Protein AF-A0A259H678-F1 (afdb_monomer)

Solvent-accessible surface area (backbone atoms only — not comparable to full-atom values): 5500 Å² total; per-residu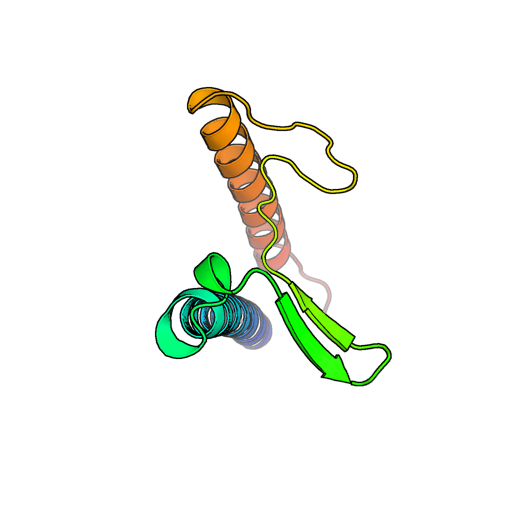e (Å²): 133,88,46,74,68,54,51,52,51,52,50,49,52,51,50,52,55,50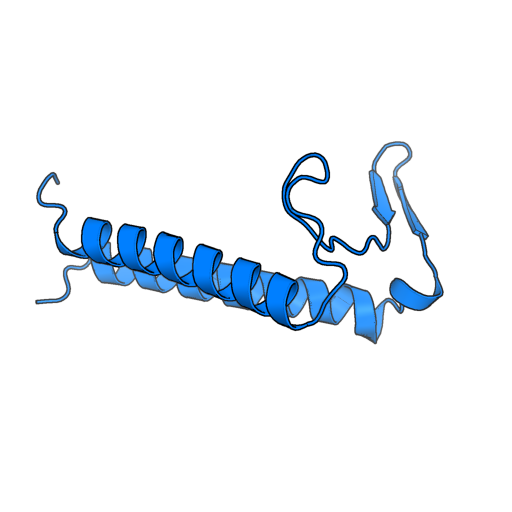,49,53,51,51,52,52,47,44,40,54,50,87,61,33,30,69,82,58,38,60,44,82,77,48,104,90,44,65,52,66,58,77,89,77,60,39,53,78,96,63,43,78,57,35,91,46,71,67,46,45,51,47,55,52,50,52,51,52,50,53,53,49,50,52,50,53,45,66,73,65,61,77,86,127

Structure (mmCIF, N/CA/C/O backbone):
data_AF-A0A259H678-F1
#
_entry.id   AF-A0A259H678-F1
#
loop_
_atom_site.group_PDB
_atom_site.id
_atom_site.type_symbol
_atom_site.label_atom_id
_atom_site.label_alt_id
_atom_site.label_comp_id
_atom_site.label_asym_id
_atom_site.label_entity_id
_atom_site.label_seq_id
_atom_site.pdbx_PDB_ins_code
_atom_site.Cartn_x
_atom_site.Cartn_y
_atom_site.Cartn_z
_atom_site.occupancy
_atom_site.B_iso_or_equiv
_atom_site.auth_seq_id
_atom_site.auth_comp_id
_atom_site.auth_asym_id
_atom_site.auth_atom_id
_atom_site.pdbx_PDB_model_num
ATOM 1 N N . MET A 1 1 ? -9.179 -2.872 27.268 1.00 63.31 1 MET A N 1
ATOM 2 C CA . MET A 1 1 ? -9.589 -4.238 26.872 1.00 63.31 1 MET A CA 1
ATOM 3 C C . MET A 1 1 ? -9.804 -4.271 25.364 1.00 63.31 1 MET A C 1
ATOM 5 O O . MET A 1 1 ? -10.397 -3.336 24.831 1.00 63.31 1 MET A O 1
ATOM 9 N N . LEU A 1 2 ? -9.273 -5.283 24.672 1.00 76.31 2 LEU A N 1
ATOM 10 C CA . LEU A 1 2 ? -9.530 -5.506 23.246 1.00 76.31 2 LEU A CA 1
ATOM 11 C C . LEU A 1 2 ? -10.970 -6.015 23.095 1.00 76.31 2 LEU A C 1
ATOM 13 O O . LEU A 1 2 ? -11.307 -7.071 23.621 1.00 76.31 2 LEU A O 1
ATOM 17 N N . THR A 1 3 ? -11.837 -5.244 22.441 1.00 87.94 3 THR A N 1
ATOM 18 C CA . THR A 1 3 ? -13.200 -5.685 22.118 1.00 87.94 3 THR A CA 1
ATOM 19 C C . THR A 1 3 ? -13.161 -6.614 20.906 1.00 87.94 3 THR A C 1
ATOM 21 O O . THR A 1 3 ? -12.239 -6.534 20.093 1.00 87.94 3 THR A O 1
ATOM 24 N N . ARG A 1 4 ? -14.186 -7.460 20.741 1.00 89.06 4 ARG A N 1
ATOM 25 C CA . ARG A 1 4 ? -14.335 -8.331 19.560 1.00 89.06 4 ARG A CA 1
ATOM 26 C C . ARG A 1 4 ? -14.197 -7.544 18.250 1.00 89.06 4 ARG A C 1
ATOM 28 O O . ARG A 1 4 ? -13.404 -7.924 17.402 1.00 89.06 4 ARG A O 1
ATOM 35 N N . THR A 1 5 ? -14.849 -6.385 18.163 1.00 89.31 5 THR A N 1
ATOM 36 C CA . THR A 1 5 ? -14.792 -5.487 16.997 1.00 89.31 5 THR A CA 1
ATOM 37 C C . THR A 1 5 ? -13.391 -4.943 16.707 1.00 89.31 5 THR A C 1
ATOM 39 O O . THR A 1 5 ? -12.990 -4.858 15.552 1.00 89.31 5 THR A O 1
ATOM 42 N N . ARG A 1 6 ? -12.603 -4.607 17.737 1.00 90.56 6 ARG A N 1
ATOM 43 C CA . ARG A 1 6 ? -11.213 -4.146 17.562 1.00 90.56 6 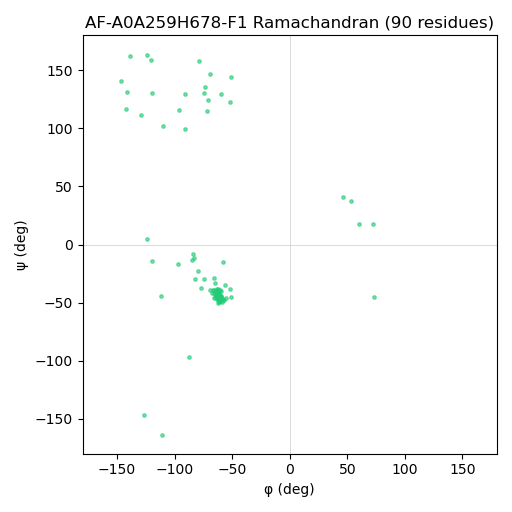ARG A CA 1
ATOM 44 C C . ARG A 1 6 ? -10.306 -5.270 17.073 1.00 90.56 6 ARG A C 1
ATOM 46 O O . ARG A 1 6 ? -9.449 -5.025 16.232 1.00 90.56 6 ARG A O 1
ATOM 53 N N . ILE A 1 7 ? -10.505 -6.489 17.578 1.00 93.06 7 ILE A N 1
ATOM 54 C CA . ILE A 1 7 ? -9.768 -7.674 17.119 1.00 93.06 7 ILE A CA 1
ATOM 55 C C . ILE A 1 7 ? -10.111 -7.972 15.660 1.00 93.06 7 ILE A C 1
ATOM 57 O O . ILE A 1 7 ? -9.205 -8.191 14.865 1.00 93.06 7 ILE A O 1
ATOM 61 N N . GLU A 1 8 ? -11.391 -7.927 15.296 1.00 93.81 8 GLU A N 1
ATOM 62 C CA . GLU A 1 8 ? -11.842 -8.118 13.914 1.00 93.81 8 GLU A CA 1
ATOM 63 C C . GLU A 1 8 ? -11.260 -7.050 12.981 1.00 93.81 8 GLU A C 1
ATOM 65 O O . GLU A 1 8 ? -10.708 -7.390 11.938 1.00 93.81 8 GLU A O 1
ATOM 70 N N . GLY A 1 9 ? -11.299 -5.773 13.377 1.00 93.81 9 GLY A N 1
ATOM 71 C CA . GLY A 1 9 ? -10.743 -4.675 12.584 1.00 93.81 9 GLY A CA 1
ATOM 72 C C . GLY A 1 9 ? -9.228 -4.781 12.388 1.00 93.81 9 GLY A C 1
ATOM 73 O O . GLY A 1 9 ? -8.739 -4.665 11.266 1.00 93.81 9 GLY A O 1
ATOM 74 N N . LEU A 1 10 ? -8.474 -5.050 13.460 1.00 95.00 10 LEU A N 1
ATOM 75 C CA . LEU A 1 10 ? -7.023 -5.256 13.373 1.00 95.00 10 LEU A CA 1
ATOM 76 C C . LEU A 1 10 ? -6.672 -6.528 12.591 1.00 95.00 10 LEU A C 1
ATOM 78 O O . LEU A 1 10 ? -5.731 -6.521 11.801 1.00 95.00 10 LEU A O 1
ATOM 82 N N . GLY A 1 11 ? -7.442 -7.60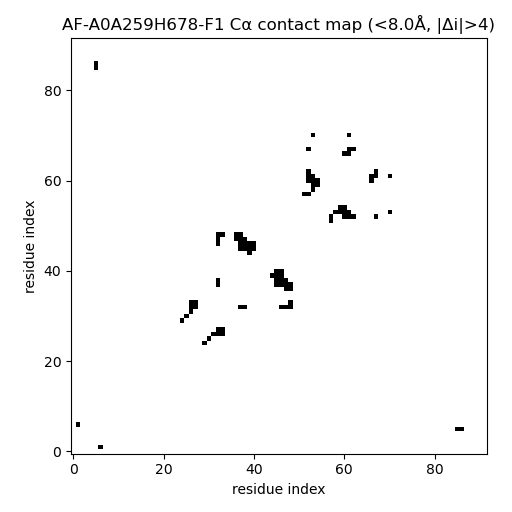1 12.775 1.00 96.69 11 GLY A N 1
ATOM 83 C CA . GLY A 1 11 ? -7.293 -8.844 12.026 1.00 96.69 11 GLY A CA 1
ATOM 84 C C . GLY A 1 11 ? -7.511 -8.636 10.529 1.00 96.69 11 GLY A C 1
ATOM 85 O O . GLY A 1 11 ? -6.696 -9.087 9.727 1.00 96.69 11 GLY A O 1
ATOM 86 N N . LEU A 1 12 ? -8.550 -7.887 10.147 1.00 96.94 12 LEU A N 1
ATOM 87 C CA . LEU A 1 12 ? -8.808 -7.521 8.756 1.00 96.94 12 LEU A CA 1
ATOM 88 C C . LEU A 1 12 ? -7.678 -6.658 8.181 1.00 96.94 12 LEU A C 1
ATOM 90 O O . LEU A 1 12 ? -7.212 -6.931 7.077 1.00 96.94 12 LEU A O 1
ATOM 94 N N . ALA A 1 13 ? -7.197 -5.659 8.926 1.00 96.69 13 ALA A N 1
ATOM 95 C CA . ALA A 1 13 ? -6.087 -4.812 8.487 1.00 96.69 13 ALA A CA 1
ATOM 96 C C . ALA A 1 13 ? -4.807 -5.628 8.228 1.00 96.69 13 ALA A C 1
ATOM 98 O O . ALA A 1 13 ? -4.156 -5.450 7.197 1.00 96.69 13 ALA A O 1
ATOM 99 N N . LEU A 1 14 ? -4.474 -6.563 9.126 1.00 97.75 14 LEU A N 1
ATOM 100 C CA . LEU A 1 14 ? -3.339 -7.473 8.955 1.00 97.75 14 LEU A CA 1
ATOM 101 C C . LEU A 1 14 ? -3.529 -8.413 7.762 1.00 97.75 14 LEU A C 1
ATOM 103 O O . LEU A 1 14 ? -2.592 -8.602 6.988 1.00 97.75 14 LEU A O 1
ATOM 107 N N . LEU A 1 15 ? -4.730 -8.968 7.586 1.00 98.44 15 LEU A N 1
ATOM 108 C CA . LEU A 1 15 ? -5.052 -9.831 6.451 1.00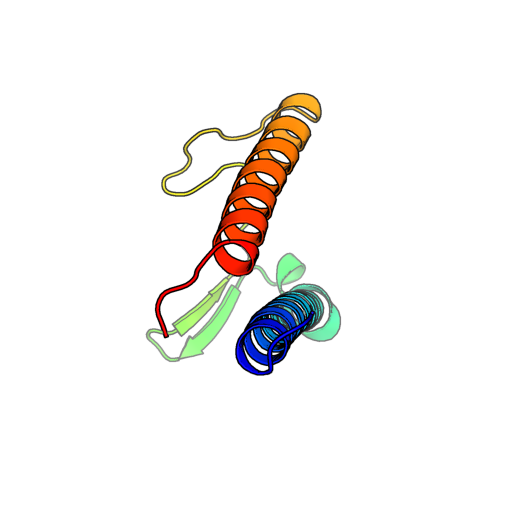 98.44 15 LEU A CA 1
ATOM 109 C C . LEU A 1 15 ? -4.877 -9.088 5.122 1.00 98.44 15 LEU A C 1
ATOM 111 O O . LEU A 1 15 ? -4.209 -9.594 4.225 1.00 98.44 15 LEU A O 1
ATOM 115 N N . VAL A 1 16 ? -5.426 -7.876 5.003 1.00 98.25 16 VAL A N 1
ATOM 116 C CA . VAL A 1 16 ? -5.298 -7.047 3.795 1.00 98.25 16 VAL A CA 1
ATOM 117 C C . VAL A 1 16 ? -3.834 -6.700 3.523 1.00 98.25 16 VAL A C 1
ATOM 119 O O . VAL A 1 16 ? -3.378 -6.840 2.390 1.00 98.25 16 VAL A O 1
ATOM 122 N N . ALA A 1 17 ? -3.070 -6.313 4.550 1.00 97.62 17 ALA A N 1
ATOM 123 C CA . ALA A 1 17 ? -1.645 -6.024 4.404 1.00 97.62 17 ALA A CA 1
ATOM 124 C C . ALA A 1 17 ? -0.839 -7.256 3.953 1.00 97.62 17 ALA A C 1
ATOM 126 O O . ALA A 1 17 ? 0.048 -7.138 3.107 1.00 97.62 17 ALA A O 1
ATOM 127 N N . ALA A 1 18 ? -1.149 -8.442 4.485 1.00 98.50 18 ALA A N 1
ATOM 128 C CA . ALA A 1 18 ? -0.508 -9.687 4.077 1.00 98.50 18 ALA A CA 1
ATOM 129 C C . ALA A 1 18 ? -0.850 -10.047 2.623 1.00 98.50 18 ALA A C 1
ATOM 131 O O . ALA A 1 18 ? 0.051 -10.349 1.839 1.00 98.50 18 ALA A O 1
ATOM 132 N N . LEU A 1 19 ? -2.129 -9.957 2.244 1.00 98.75 19 LEU A N 1
ATOM 133 C CA . LEU A 1 19 ? -2.583 -10.226 0.880 1.00 98.75 19 LEU A CA 1
ATOM 134 C C . LEU A 1 19 ? -1.954 -9.260 -0.131 1.00 98.75 19 LEU A C 1
ATOM 136 O O . LEU A 1 19 ? -1.468 -9.719 -1.160 1.00 98.75 19 LEU A O 1
ATOM 140 N N . ASP A 1 20 ? -1.870 -7.960 0.173 1.00 98.38 20 ASP A N 1
ATOM 141 C CA . ASP A 1 20 ? -1.184 -6.975 -0.680 1.00 98.38 20 ASP A CA 1
ATOM 142 C C . ASP A 1 20 ? 0.269 -7.384 -0.967 1.00 98.38 20 ASP A C 1
ATOM 144 O O . ASP A 1 20 ? 0.719 -7.366 -2.116 1.00 98.38 20 ASP A O 1
ATOM 148 N N . ARG A 1 21 ? 1.002 -7.813 0.068 1.00 98.25 21 ARG A N 1
ATOM 149 C CA . ARG A 1 21 ? 2.398 -8.246 -0.078 1.00 98.25 21 ARG A CA 1
ATOM 150 C C . ARG A 1 21 ? 2.529 -9.534 -0.873 1.00 98.25 21 ARG A C 1
ATOM 152 O O . ARG A 1 21 ? 3.413 -9.609 -1.724 1.00 98.25 21 ARG A O 1
ATOM 159 N N . VAL A 1 22 ? 1.654 -10.510 -0.638 1.00 98.56 22 VAL A N 1
ATOM 160 C CA . VAL A 1 22 ? 1.633 -11.763 -1.404 1.00 98.56 22 VAL A CA 1
ATOM 161 C C . VAL A 1 22 ? 1.339 -11.484 -2.873 1.00 98.56 22 VAL A C 1
ATOM 163 O O . VAL A 1 22 ? 2.084 -11.948 -3.731 1.00 98.56 22 VAL A O 1
ATOM 166 N N . VAL A 1 23 ? 0.319 -10.678 -3.179 1.00 98.44 23 VAL A N 1
ATOM 167 C CA . VAL A 1 23 ? -0.029 -10.327 -4.562 1.00 98.44 23 VAL A CA 1
ATOM 168 C C . VAL A 1 23 ? 1.153 -9.644 -5.249 1.00 98.44 23 VAL A C 1
ATOM 170 O O . VAL A 1 23 ? 1.571 -10.095 -6.312 1.00 98.44 23 VAL A O 1
ATOM 173 N N . LYS A 1 24 ? 1.773 -8.629 -4.630 1.00 97.38 24 LYS A N 1
ATOM 174 C CA . LYS A 1 24 ? 2.957 -7.955 -5.200 1.00 97.38 24 LYS A CA 1
ATOM 175 C C . LYS A 1 24 ? 4.138 -8.906 -5.407 1.00 97.38 24 LYS A C 1
ATOM 177 O O . LYS A 1 24 ? 4.814 -8.815 -6.430 1.00 97.38 24 LYS A O 1
ATOM 182 N N . ALA A 1 25 ? 4.366 -9.832 -4.476 1.00 98.00 25 ALA A N 1
ATOM 183 C CA . ALA A 1 25 ? 5.411 -10.844 -4.602 1.00 98.00 25 ALA A CA 1
ATOM 184 C C . ALA A 1 25 ? 5.138 -11.815 -5.762 1.00 98.00 25 ALA A C 1
ATOM 186 O O . ALA A 1 25 ? 6.062 -12.147 -6.499 1.00 98.00 25 ALA A O 1
ATOM 187 N N . VAL A 1 26 ? 3.880 -12.219 -5.974 1.00 98.31 26 VAL A N 1
ATOM 188 C CA . VAL A 1 26 ? 3.474 -13.046 -7.124 1.00 98.31 26 VAL A CA 1
ATOM 189 C C . VAL A 1 26 ? 3.701 -12.306 -8.446 1.00 98.31 26 VAL A C 1
ATOM 191 O O . VAL A 1 26 ? 4.231 -12.896 -9.387 1.00 98.31 26 VAL A O 1
ATOM 194 N N . MET A 1 27 ? 3.350 -11.015 -8.505 1.00 98.06 27 MET A N 1
ATOM 195 C CA . MET A 1 27 ? 3.532 -10.189 -9.704 1.00 98.06 27 MET A CA 1
ATOM 196 C C . MET A 1 27 ? 5.008 -10.045 -10.084 1.00 98.06 27 MET A C 1
ATOM 198 O O . MET A 1 27 ? 5.373 -10.277 -11.232 1.00 98.06 27 MET A O 1
ATOM 202 N N . VAL A 1 28 ? 5.869 -9.675 -9.134 1.0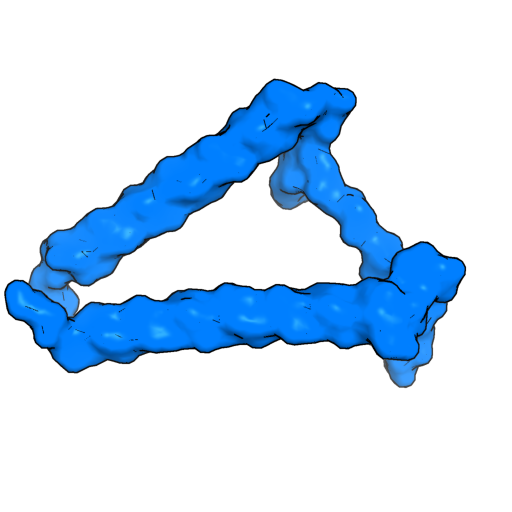0 97.38 28 VAL A N 1
ATOM 203 C CA . VAL A 1 28 ? 7.287 -9.400 -9.429 1.00 97.38 28 VAL A CA 1
ATOM 204 C C . VAL A 1 28 ? 8.133 -10.675 -9.481 1.00 97.38 28 VAL A C 1
ATOM 206 O O . VAL A 1 28 ? 9.107 -10.713 -10.217 1.00 97.38 28 VAL A O 1
ATOM 209 N N . GLY A 1 29 ? 7.777 -11.720 -8.732 1.00 97.25 29 GLY A N 1
ATOM 210 C CA . GLY A 1 29 ? 8.516 -12.983 -8.708 1.00 97.25 29 GLY A CA 1
ATOM 211 C C . GLY A 1 29 ? 8.052 -13.950 -9.807 1.00 97.25 29 GLY A C 1
ATOM 212 O O . GLY A 1 29 ? 8.510 -13.837 -10.940 1.00 97.25 29 GLY A O 1
ATOM 213 N N . PRO A 1 30 ? 7.151 -14.906 -9.512 1.00 97.94 30 PRO A N 1
ATOM 214 C CA . PRO A 1 30 ? 6.713 -15.933 -10.463 1.00 97.94 30 PRO A CA 1
ATOM 215 C C . PRO A 1 30 ? 6.231 -15.415 -11.824 1.00 97.94 30 PRO A C 1
ATOM 217 O O . PRO A 1 30 ? 6.485 -16.052 -12.844 1.00 97.94 30 PRO A O 1
ATOM 220 N N . LEU A 1 31 ? 5.520 -14.283 -11.857 1.00 97.69 31 LEU A N 1
ATOM 221 C CA . LEU A 1 31 ? 5.021 -13.712 -13.111 1.00 97.69 31 LEU A CA 1
ATOM 222 C C . LEU A 1 31 ? 6.063 -12.869 -13.854 1.00 97.69 31 LEU A C 1
ATOM 224 O O . LEU A 1 31 ? 5.818 -12.547 -15.018 1.00 97.69 31 LEU A O 1
ATOM 228 N N . ALA A 1 32 ? 7.195 -12.538 -13.219 1.00 97.50 32 ALA A N 1
ATOM 229 C CA . ALA A 1 32 ? 8.248 -11.684 -13.770 1.00 97.50 32 ALA A CA 1
ATOM 230 C C . ALA A 1 32 ? 7.671 -10.414 -14.429 1.00 97.50 32 ALA A C 1
ATOM 232 O O . ALA A 1 32 ? 8.036 -10.031 -15.543 1.00 97.50 32 ALA A O 1
ATOM 233 N N . LEU A 1 33 ? 6.660 -9.803 -13.791 1.00 98.06 33 LEU A N 1
ATOM 234 C CA . LEU A 1 33 ? 5.897 -8.708 -14.392 1.00 98.06 33 LEU A CA 1
ATOM 235 C C . LEU A 1 33 ? 6.771 -7.470 -14.611 1.00 98.06 33 LEU A C 1
ATOM 237 O O . LEU A 1 33 ? 6.524 -6.715 -15.546 1.00 98.06 33 LEU A O 1
ATOM 241 N N . ARG A 1 34 ? 7.809 -7.280 -13.788 1.00 97.06 34 ARG A N 1
ATOM 242 C CA . ARG A 1 34 ? 8.772 -6.187 -13.956 1.00 97.06 34 ARG A CA 1
ATOM 243 C C . ARG A 1 34 ? 9.532 -6.316 -15.275 1.00 97.06 34 ARG A C 1
ATOM 245 O O . ARG A 1 34 ? 9.720 -5.323 -15.965 1.00 97.06 34 ARG A O 1
ATOM 252 N N . GLU A 1 35 ? 9.941 -7.528 -15.625 1.00 97.62 35 GLU A N 1
ATOM 253 C CA . GLU A 1 35 ? 10.680 -7.840 -16.845 1.00 97.62 35 GLU A CA 1
ATOM 254 C C . GLU A 1 35 ? 9.759 -7.866 -18.069 1.00 97.62 35 GLU A C 1
ATOM 256 O O . GLU A 1 35 ? 10.146 -7.420 -19.146 1.00 97.62 35 GLU A O 1
ATOM 261 N N . ARG A 1 36 ? 8.530 -8.372 -17.909 1.00 97.44 36 ARG A N 1
ATOM 262 C CA . ARG A 1 36 ? 7.535 -8.432 -18.990 1.00 97.44 36 ARG A CA 1
ATOM 263 C C . ARG A 1 36 ? 6.912 -7.074 -19.306 1.00 97.44 36 ARG A C 1
ATOM 265 O O . ARG A 1 36 ? 6.478 -6.855 -20.432 1.00 97.44 36 ARG A O 1
ATOM 272 N N . GLY A 1 37 ? 6.809 -6.185 -18.321 1.00 97.38 37 GLY A N 1
ATOM 273 C CA . GLY A 1 37 ? 6.156 -4.876 -18.417 1.00 97.38 37 GLY A CA 1
ATOM 274 C C . GLY A 1 37 ? 4.626 -4.948 -18.471 1.00 97.38 37 GLY A C 1
ATOM 275 O O . GLY A 1 37 ? 3.952 -4.209 -17.751 1.00 97.38 37 GLY A O 1
ATOM 276 N N . LEU A 1 38 ? 4.067 -5.848 -19.284 1.00 97.62 38 LEU A N 1
ATOM 277 C CA . LEU A 1 38 ? 2.630 -6.031 -19.466 1.00 97.62 38 LEU A CA 1
ATOM 278 C C . LEU A 1 38 ? 2.265 -7.498 -19.725 1.00 97.62 38 LEU A C 1
ATOM 280 O O . LEU A 1 38 ? 2.945 -8.201 -20.469 1.00 97.62 38 LEU A O 1
ATOM 284 N N . ILE A 1 39 ? 1.154 -7.942 -19.138 1.00 97.75 39 ILE A N 1
ATOM 285 C CA . ILE A 1 39 ? 0.487 -9.213 -19.432 1.00 97.75 39 ILE A CA 1
ATOM 286 C C . ILE A 1 39 ? -0.990 -8.908 -19.682 1.00 97.75 39 ILE A C 1
ATOM 288 O O . ILE A 1 39 ? -1.713 -8.542 -18.757 1.00 97.75 39 ILE A O 1
ATOM 292 N N . GLU A 1 40 ? -1.447 -9.061 -20.921 1.00 97.75 40 GLU A N 1
ATOM 293 C CA . GLU A 1 40 ? -2.869 -8.959 -21.253 1.00 97.75 40 GLU A CA 1
ATOM 294 C C . GLU A 1 40 ? -3.603 -10.219 -20.776 1.00 97.75 40 GLU A C 1
ATOM 296 O O . GLU A 1 40 ? -3.150 -11.338 -21.026 1.00 97.75 40 GLU A O 1
ATOM 301 N N . LEU A 1 41 ? -4.716 -10.046 -20.059 1.00 97.25 41 LEU A N 1
ATOM 302 C CA . LEU A 1 41 ? -5.539 -11.158 -19.573 1.00 97.25 41 LEU A CA 1
ATOM 303 C C . LEU A 1 41 ? -6.893 -11.197 -20.280 1.00 97.25 41 LEU A C 1
ATOM 305 O O . LEU A 1 41 ? -7.362 -12.262 -20.673 1.00 97.25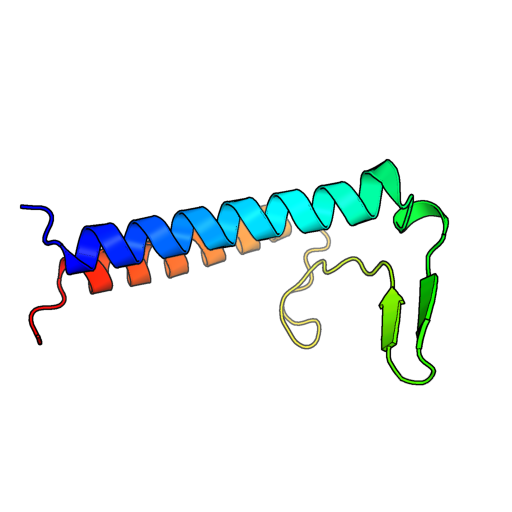 41 LEU A O 1
ATOM 309 N N . LEU A 1 42 ? -7.521 -10.031 -20.429 1.00 98.19 42 LEU A N 1
ATOM 310 C CA . LEU A 1 42 ? -8.786 -9.825 -21.128 1.00 98.19 42 LEU A CA 1
ATOM 311 C C . LEU A 1 42 ? -8.693 -8.527 -21.948 1.00 98.19 42 LEU A C 1
ATOM 313 O O . LEU A 1 42 ? -7.899 -7.657 -21.591 1.00 98.19 42 LEU A O 1
ATOM 317 N N . PRO A 1 43 ? -9.573 -8.306 -22.946 1.00 97.44 43 PRO A N 1
ATOM 318 C CA . PRO A 1 43 ? -9.531 -7.104 -23.792 1.00 97.44 43 PRO A CA 1
ATOM 319 C C . PRO A 1 43 ? -9.645 -5.755 -23.053 1.00 97.44 43 PRO A C 1
ATOM 321 O O . PRO A 1 43 ? -9.388 -4.708 -23.636 1.00 97.44 43 PRO A O 1
ATOM 324 N N . PHE A 1 44 ? -10.071 -5.759 -21.786 1.00 97.12 44 PHE A N 1
ATOM 325 C CA . PHE A 1 44 ? -10.215 -4.574 -20.932 1.00 97.12 44 PHE A CA 1
ATOM 326 C C . PHE A 1 44 ? -9.419 -4.675 -19.619 1.00 97.12 44 PHE A C 1
ATOM 328 O O . PHE A 1 44 ? -9.565 -3.815 -18.749 1.00 97.12 44 PHE A O 1
ATOM 335 N N . PHE A 1 45 ? -8.625 -5.736 -19.435 1.00 97.81 45 PHE A N 1
ATOM 336 C CA . PHE A 1 45 ? -7.896 -5.982 -18.194 1.00 97.81 45 PHE A CA 1
ATOM 337 C C . PHE A 1 45 ? -6.510 -6.565 -18.469 1.00 97.81 45 PHE A C 1
ATOM 339 O O . PHE A 1 45 ? -6.368 -7.685 -18.968 1.00 97.81 45 PHE A O 1
ATOM 346 N N . ASP A 1 46 ? -5.493 -5.802 -18.084 1.00 97.75 46 ASP A N 1
ATOM 347 C CA . ASP A 1 46 ? -4.094 -6.198 -18.127 1.00 97.75 46 ASP A CA 1
ATOM 348 C C . ASP A 1 46 ? -3.466 -6.147 -16.726 1.00 97.75 46 ASP A C 1
ATOM 350 O O . ASP A 1 46 ? -3.956 -5.491 -15.802 1.00 97.75 46 ASP A O 1
ATOM 354 N N . LEU A 1 47 ? -2.375 -6.889 -16.561 1.00 98.06 47 LEU A N 1
ATOM 355 C CA . LEU A 1 47 ? -1.416 -6.664 -15.493 1.00 98.06 47 LEU A CA 1
ATOM 356 C C . LEU A 1 47 ? -0.302 -5.814 -16.090 1.00 98.06 47 LEU A C 1
ATOM 358 O O . LEU A 1 47 ? 0.407 -6.271 -16.986 1.00 98.06 47 LEU A O 1
ATOM 362 N N . ARG A 1 48 ? -0.127 -4.593 -15.590 1.00 97.31 48 ARG A N 1
ATOM 363 C CA . ARG A 1 48 ? 0.935 -3.686 -16.028 1.00 97.31 48 ARG A CA 1
ATOM 364 C C . ARG A 1 48 ? 1.846 -3.340 -14.864 1.00 97.31 48 ARG A C 1
ATOM 366 O O . ARG A 1 48 ? 1.384 -2.939 -13.797 1.00 97.31 48 ARG A O 1
ATOM 373 N N . TYR A 1 49 ? 3.148 -3.475 -15.082 1.00 97.56 49 TYR A N 1
ATOM 374 C CA . TYR A 1 49 ? 4.131 -2.969 -14.141 1.00 97.56 49 TYR A CA 1
ATOM 375 C C . TYR A 1 49 ? 4.144 -1.441 -14.190 1.00 97.56 49 TYR A C 1
ATOM 377 O O . TYR A 1 49 ? 4.333 -0.842 -15.248 1.00 97.56 49 TYR A O 1
ATOM 385 N N . ALA A 1 50 ? 3.943 -0.814 -13.038 1.00 94.38 50 ALA A N 1
ATOM 386 C CA . ALA A 1 50 ? 4.046 0.624 -12.876 1.00 94.38 50 ALA A CA 1
ATOM 387 C C . ALA A 1 50 ? 4.702 0.929 -11.530 1.00 94.38 50 ALA A C 1
ATOM 389 O O . ALA A 1 50 ? 4.302 0.393 -10.493 1.00 94.38 50 ALA A O 1
ATOM 390 N N . GLU A 1 51 ? 5.702 1.802 -11.550 1.00 92.75 51 GLU A N 1
ATOM 391 C CA . GLU A 1 51 ? 6.308 2.343 -10.339 1.00 92.75 51 GLU A CA 1
ATOM 392 C C . GLU A 1 51 ? 5.581 3.635 -9.964 1.00 92.75 51 GLU A C 1
ATOM 394 O O . GLU A 1 51 ? 5.385 4.519 -10.795 1.00 92.75 51 GLU A O 1
ATOM 399 N N . ASN A 1 52 ? 5.154 3.736 -8.705 1.00 92.94 52 ASN A N 1
ATOM 400 C CA . ASN A 1 52 ? 4.560 4.953 -8.170 1.00 92.94 52 ASN A CA 1
ATOM 401 C C . ASN A 1 52 ? 5.525 5.577 -7.161 1.00 92.94 52 ASN A C 1
ATOM 403 O O . ASN A 1 52 ? 5.637 5.104 -6.029 1.00 92.94 52 ASN A O 1
ATOM 407 N N . TYR A 1 53 ? 6.236 6.616 -7.596 1.00 95.12 53 TYR A N 1
ATOM 408 C CA . TYR A 1 53 ? 7.173 7.366 -6.759 1.00 95.12 53 TYR A CA 1
ATOM 409 C C . TYR A 1 53 ? 6.493 8.457 -5.915 1.00 95.12 53 TYR A C 1
ATOM 411 O O . TYR A 1 53 ? 7.150 9.054 -5.068 1.00 95.12 53 TYR A O 1
ATOM 419 N N . GLY A 1 54 ? 5.203 8.730 -6.128 1.00 94.00 54 GLY A N 1
ATOM 420 C CA . GLY A 1 54 ? 4.429 9.738 -5.400 1.00 94.00 54 GLY A CA 1
ATOM 421 C C . GLY A 1 54 ? 3.147 9.161 -4.798 1.00 94.00 54 GLY A C 1
ATOM 422 O O . GLY A 1 54 ? 3.086 8.000 -4.390 1.00 94.00 54 GLY A O 1
ATOM 423 N N . VAL A 1 55 ? 2.103 9.988 -4.739 1.00 91.31 55 VAL A N 1
ATOM 424 C CA . VAL A 1 55 ? 0.731 9.572 -4.402 1.00 91.31 55 VAL A CA 1
ATOM 425 C C . VAL A 1 55 ? -0.183 9.692 -5.633 1.00 91.31 55 VAL A C 1
ATOM 427 O O . VAL A 1 55 ? 0.286 9.769 -6.770 1.00 91.31 55 VAL A O 1
ATOM 430 N N . SER A 1 56 ? -1.505 9.670 -5.443 1.00 89.56 56 SER A N 1
ATOM 431 C CA . SER A 1 56 ? -2.480 9.817 -6.530 1.00 89.56 56 SER A CA 1
ATOM 432 C C . SER A 1 56 ? -2.204 11.046 -7.407 1.00 89.56 56 SER A C 1
ATOM 434 O O . SER A 1 56 ? -1.786 12.092 -6.911 1.00 89.56 56 SER A O 1
ATOM 436 N N . PHE A 1 57 ? -2.462 10.920 -8.712 1.00 90.12 57 PHE A N 1
ATOM 437 C CA . PHE A 1 57 ? -2.251 11.975 -9.717 1.00 90.12 57 PHE A CA 1
ATOM 438 C C . PHE A 1 57 ? -0.800 12.475 -9.857 1.00 90.12 57 PHE A C 1
ATOM 440 O O . PHE A 1 57 ? -0.580 13.550 -10.406 1.00 90.12 57 PHE A O 1
ATOM 447 N N . GLY A 1 58 ? 0.193 11.722 -9.369 1.00 86.44 58 GLY A N 1
ATOM 448 C CA . GLY A 1 58 ? 1.599 12.139 -9.421 1.00 86.44 58 GLY A CA 1
ATOM 449 C C . GLY A 1 58 ? 1.936 13.270 -8.446 1.00 86.44 58 GLY A C 1
ATOM 450 O O . GLY A 1 58 ? 2.949 13.945 -8.608 1.00 86.44 58 GLY A O 1
ATOM 451 N N . MET A 1 59 ? 1.091 13.512 -7.438 1.00 93.00 59 MET A N 1
ATOM 452 C CA . MET A 1 59 ? 1.411 14.482 -6.392 1.00 93.00 59 MET A CA 1
ATOM 453 C C . MET A 1 59 ? 2.553 13.959 -5.513 1.00 93.00 59 MET A C 1
ATOM 455 O O . MET A 1 59 ? 2.647 12.758 -5.255 1.00 93.00 59 MET A O 1
ATOM 459 N N . PHE A 1 60 ? 3.388 14.871 -5.010 1.00 93.69 60 PHE A N 1
ATOM 460 C CA . PHE A 1 60 ? 4.491 14.563 -4.091 1.00 93.69 60 PHE A CA 1
ATOM 461 C C . PHE A 1 60 ? 5.452 13.466 -4.593 1.00 93.69 60 PHE A C 1
ATOM 463 O O . PHE A 1 60 ? 5.912 12.649 -3.797 1.00 93.69 60 PHE A O 1
ATOM 470 N N . THR A 1 61 ? 5.747 13.429 -5.898 1.00 95.62 61 THR A N 1
ATOM 471 C CA . THR A 1 61 ? 6.756 12.525 -6.477 1.00 95.62 61 THR A CA 1
ATOM 472 C C . THR A 1 61 ? 8.081 12.652 -5.732 1.00 95.62 61 THR A C 1
ATOM 474 O O . THR A 1 61 ? 8.621 13.747 -5.602 1.00 95.62 61 THR A O 1
ATOM 477 N N . ALA A 1 62 ? 8.579 11.537 -5.202 1.00 96.19 62 ALA A N 1
ATOM 478 C CA . ALA A 1 62 ? 9.817 11.486 -4.445 1.00 96.19 62 ALA A CA 1
ATOM 479 C C . ALA A 1 62 ? 11.012 11.204 -5.360 1.00 96.19 62 ALA A C 1
ATOM 481 O O . ALA A 1 62 ? 11.301 10.050 -5.674 1.00 96.19 62 ALA A O 1
ATOM 482 N N . ASP A 1 63 ? 11.737 12.263 -5.717 1.00 95.38 63 ASP A N 1
ATOM 483 C CA . ASP A 1 63 ? 12.956 12.169 -6.532 1.00 95.38 63 ASP A CA 1
ATOM 484 C C . ASP A 1 63 ? 14.211 11.869 -5.693 1.00 95.38 63 ASP A C 1
ATOM 486 O O . ASP A 1 63 ? 15.253 11.488 -6.226 1.00 95.38 63 ASP A O 1
ATOM 490 N N . THR A 1 64 ? 14.121 12.009 -4.364 1.00 96.69 64 THR A N 1
ATOM 491 C CA . THR A 1 64 ? 15.209 11.694 -3.428 1.00 96.69 64 THR A CA 1
ATOM 492 C C . THR A 1 64 ? 14.790 10.681 -2.364 1.00 96.69 64 THR A C 1
ATOM 494 O O . THR A 1 64 ? 13.606 10.436 -2.102 1.00 96.69 64 THR A O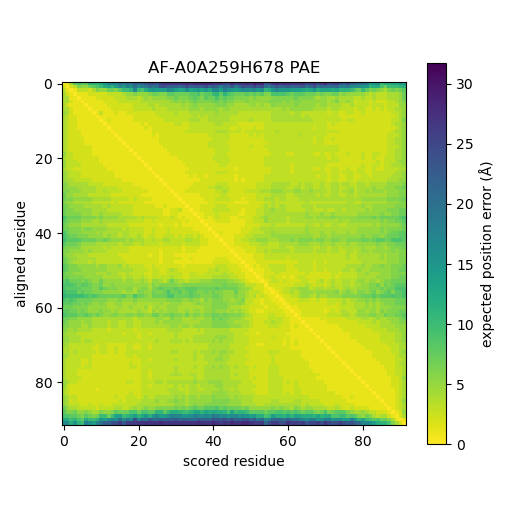 1
ATOM 497 N N . VAL A 1 65 ? 15.787 10.083 -1.707 1.00 96.31 65 VAL A N 1
ATOM 498 C CA . VAL A 1 65 ? 15.576 9.118 -0.620 1.00 96.31 65 VAL A CA 1
ATOM 499 C C . VAL A 1 65 ? 14.879 9.778 0.572 1.00 96.31 65 VAL A C 1
ATOM 501 O O . VAL A 1 65 ? 13.998 9.169 1.179 1.00 96.31 65 VAL A O 1
ATOM 504 N N . GLU A 1 66 ? 15.218 11.029 0.880 1.00 97.25 66 GLU A N 1
ATOM 505 C CA . GLU A 1 66 ? 14.606 11.816 1.954 1.00 97.25 66 GLU A CA 1
ATOM 506 C C . GLU A 1 66 ? 13.118 12.049 1.678 1.00 97.25 66 GLU A C 1
ATOM 508 O O . GLU A 1 66 ? 12.291 11.826 2.561 1.00 97.25 66 GLU A O 1
ATOM 513 N N . MET A 1 67 ? 12.754 12.415 0.442 1.00 97.00 67 MET A N 1
ATOM 514 C CA . MET A 1 67 ? 11.351 12.572 0.039 1.00 97.00 67 MET A CA 1
ATOM 515 C C . MET A 1 67 ? 10.583 11.253 0.160 1.00 97.00 67 MET A C 1
ATOM 517 O O . MET A 1 67 ? 9.462 11.231 0.672 1.00 97.00 67 MET A O 1
ATOM 521 N N . ARG A 1 68 ? 11.204 10.130 -0.228 1.00 96.06 68 ARG A N 1
ATOM 522 C CA . ARG A 1 68 ? 10.604 8.795 -0.089 1.00 96.06 68 ARG A CA 1
ATOM 523 C C . ARG A 1 68 ? 10.345 8.450 1.377 1.00 96.06 68 ARG A C 1
ATOM 525 O O . ARG A 1 68 ? 9.276 7.939 1.706 1.00 96.06 68 ARG A O 1
ATOM 532 N N . TRP A 1 69 ? 11.292 8.746 2.266 1.00 97.38 69 TRP A N 1
ATOM 533 C CA . TRP A 1 69 ? 11.084 8.596 3.708 1.00 97.38 69 TRP A CA 1
ATOM 534 C C . TRP A 1 69 ? 10.015 9.546 4.247 1.00 97.38 69 TRP A C 1
ATOM 536 O O . TRP A 1 69 ? 9.250 9.143 5.121 1.00 97.38 69 TRP A O 1
ATOM 546 N N . GLY A 1 70 ? 9.889 10.750 3.686 1.00 97.62 70 GLY A N 1
ATOM 547 C CA . GLY A 1 70 ? 8.783 11.665 3.963 1.00 97.62 70 GLY A CA 1
ATOM 548 C C . GLY A 1 70 ? 7.417 11.041 3.663 1.00 97.62 70 GLY A C 1
ATOM 549 O O . GLY A 1 70 ? 6.534 11.056 4.521 1.00 97.62 70 GLY A O 1
ATOM 550 N N . LEU A 1 71 ? 7.256 10.405 2.498 1.00 96.69 71 LEU A N 1
ATOM 551 C CA . LEU A 1 71 ? 6.020 9.697 2.131 1.00 96.69 71 LEU A CA 1
ATOM 552 C C . LEU A 1 71 ? 5.725 8.505 3.057 1.00 96.69 71 LEU A C 1
ATOM 554 O O . LEU A 1 71 ? 4.575 8.293 3.457 1.00 96.69 71 LEU A O 1
ATOM 558 N N . ILE A 1 72 ? 6.758 7.747 3.442 1.00 96.88 72 ILE A N 1
ATOM 559 C CA . ILE A 1 72 ? 6.636 6.660 4.427 1.00 96.88 72 ILE A CA 1
ATOM 560 C C . ILE A 1 72 ? 6.164 7.220 5.775 1.00 96.88 72 ILE A C 1
ATOM 562 O O . ILE A 1 72 ? 5.212 6.696 6.356 1.00 96.88 72 ILE A O 1
ATOM 566 N N . GLY A 1 73 ? 6.784 8.303 6.249 1.00 98.00 73 GLY A N 1
ATOM 567 C CA . GLY A 1 73 ? 6.427 8.971 7.500 1.00 98.00 73 GLY A CA 1
ATOM 568 C C . GLY A 1 73 ? 4.994 9.503 7.495 1.00 98.00 73 GLY A C 1
ATOM 569 O O . GLY A 1 73 ? 4.248 9.261 8.441 1.00 98.00 73 GLY A O 1
ATOM 570 N N . MET A 1 74 ? 4.568 10.144 6.404 1.00 97.31 74 MET A N 1
ATOM 571 C CA . MET A 1 74 ? 3.191 10.616 6.225 1.00 97.31 74 MET A CA 1
ATOM 572 C C . MET A 1 74 ? 2.184 9.460 6.278 1.00 97.31 74 MET A C 1
ATOM 574 O O . MET A 1 74 ? 1.177 9.543 6.981 1.00 97.31 74 MET A O 1
ATOM 578 N N . THR A 1 75 ? 2.473 8.353 5.592 1.00 96.25 75 THR A N 1
ATOM 579 C CA . THR A 1 75 ? 1.609 7.162 5.606 1.00 96.25 75 THR A CA 1
ATOM 580 C C . THR A 1 75 ? 1.519 6.557 7.008 1.00 96.25 75 THR A C 1
ATOM 582 O O . THR A 1 75 ? 0.429 6.217 7.468 1.00 96.25 75 THR A O 1
ATOM 585 N N . ALA A 1 76 ? 2.645 6.466 7.722 1.00 98.06 76 ALA A N 1
ATOM 586 C CA . ALA A 1 76 ? 2.689 5.973 9.096 1.00 98.06 76 ALA A CA 1
ATOM 587 C C . ALA A 1 76 ? 1.903 6.874 10.063 1.00 98.06 76 ALA A C 1
ATOM 589 O O . ALA A 1 76 ? 1.189 6.367 10.933 1.00 98.06 76 ALA A O 1
ATOM 590 N N . LEU A 1 77 ? 1.984 8.197 9.889 1.00 98.44 77 LEU A N 1
ATOM 591 C CA . LEU A 1 77 ? 1.218 9.169 10.669 1.00 98.44 77 LEU A CA 1
ATOM 592 C C . LEU A 1 77 ? -0.290 8.969 10.478 1.00 98.44 77 LEU A C 1
ATOM 594 O O . LEU A 1 77 ? -1.018 8.850 11.464 1.00 98.44 77 LEU A O 1
ATOM 598 N N . ILE A 1 78 ? -0.752 8.867 9.228 1.00 97.94 78 ILE A N 1
ATOM 599 C CA . ILE A 1 78 ? -2.168 8.631 8.907 1.00 97.94 78 ILE A CA 1
ATOM 600 C C . ILE A 1 78 ? -2.635 7.295 9.495 1.00 97.94 78 ILE A C 1
ATOM 602 O O . ILE A 1 78 ? -3.652 7.251 10.187 1.00 97.94 78 ILE A O 1
ATOM 606 N N . ALA A 1 79 ? -1.877 6.215 9.281 1.00 97.44 79 ALA A N 1
ATOM 607 C CA . ALA A 1 79 ? -2.215 4.891 9.802 1.00 97.44 79 ALA A CA 1
ATOM 608 C C . ALA A 1 79 ? -2.302 4.877 11.337 1.00 97.44 79 ALA A C 1
ATOM 610 O O . ALA A 1 79 ? -3.218 4.282 11.903 1.00 97.44 79 ALA A O 1
ATOM 611 N N . THR A 1 80 ? -1.393 5.581 12.018 1.00 98.12 80 THR A N 1
ATOM 612 C CA . THR A 1 80 ? -1.423 5.735 13.479 1.00 98.12 80 THR A CA 1
ATOM 613 C C . THR A 1 80 ? -2.646 6.532 13.927 1.00 98.12 80 THR A C 1
ATOM 615 O O . THR A 1 80 ? -3.302 6.148 14.892 1.00 98.12 80 THR A O 1
ATOM 618 N N . GLY A 1 81 ? -2.999 7.607 13.217 1.00 98.00 81 GLY A N 1
ATOM 619 C CA . GLY A 1 81 ? -4.208 8.387 13.487 1.00 98.00 81 GLY A CA 1
ATOM 620 C C . GLY A 1 81 ? -5.481 7.544 13.384 1.00 98.00 81 GLY A C 1
ATOM 621 O O . GLY A 1 81 ? -6.307 7.562 14.297 1.00 98.00 81 GLY A O 1
ATOM 622 N N . VAL A 1 82 ? -5.600 6.734 12.326 1.00 96.00 82 VAL A N 1
ATOM 623 C CA . VAL A 1 82 ? -6.712 5.786 12.148 1.00 96.00 82 VAL A CA 1
ATOM 624 C C . VAL A 1 82 ? -6.721 4.734 13.256 1.00 96.00 82 VAL A C 1
ATOM 626 O O . VAL A 1 82 ? -7.770 4.486 13.843 1.00 96.00 82 VAL A O 1
ATOM 629 N N . LEU A 1 83 ? -5.566 4.160 13.606 1.00 95.25 83 LEU A N 1
ATOM 630 C CA . LEU A 1 83 ? -5.458 3.199 14.705 1.00 95.25 83 LEU A CA 1
ATOM 631 C C . LEU A 1 83 ? -5.935 3.807 16.031 1.00 95.25 83 LEU A C 1
ATOM 633 O O . LEU A 1 83 ? -6.739 3.201 16.736 1.00 95.25 83 LEU A O 1
ATOM 637 N N . VAL A 1 84 ? -5.474 5.013 16.368 1.00 95.44 84 VAL A N 1
ATOM 638 C CA . VAL A 1 84 ? -5.910 5.722 17.578 1.00 95.44 84 VAL A CA 1
ATOM 639 C C . VAL A 1 84 ? -7.414 5.969 17.539 1.00 95.44 84 VAL A C 1
ATOM 641 O O . VAL A 1 84 ? -8.080 5.730 18.544 1.00 95.44 84 VAL A O 1
ATOM 644 N N . TRP A 1 85 ? -7.967 6.389 16.400 1.00 94.12 85 TRP A N 1
ATOM 645 C CA . TRP A 1 85 ? -9.409 6.568 16.256 1.00 94.12 85 TRP A CA 1
ATOM 646 C C . TRP A 1 85 ? -10.167 5.254 16.485 1.00 94.12 85 TRP A C 1
ATOM 648 O O . TRP A 1 85 ? -11.038 5.222 17.347 1.00 94.12 85 TRP A O 1
ATOM 658 N N . MET A 1 86 ? -9.766 4.144 15.858 1.00 92.25 86 MET A N 1
ATOM 659 C CA . MET A 1 86 ? -10.370 2.818 16.082 1.00 92.25 86 MET A CA 1
ATOM 660 C C . MET A 1 86 ? -10.343 2.382 17.558 1.00 92.25 86 MET A C 1
ATOM 662 O O . MET A 1 86 ? -11.255 1.708 18.043 1.00 92.25 86 MET A O 1
ATOM 666 N N . LEU A 1 87 ? -9.289 2.747 18.292 1.00 91.50 87 LEU A N 1
ATOM 667 C CA . LEU A 1 87 ? -9.151 2.437 19.718 1.00 91.50 87 LEU A CA 1
ATOM 668 C C . LEU A 1 87 ? -9.960 3.375 20.622 1.00 91.50 87 LEU A C 1
ATOM 670 O O . LEU A 1 87 ? -10.274 2.997 21.755 1.00 91.50 87 LEU A O 1
ATOM 674 N N . ARG A 1 88 ? -10.286 4.580 20.148 1.00 91.19 88 ARG A N 1
ATOM 675 C CA . ARG A 1 88 ? -11.075 5.581 20.878 1.00 91.19 88 ARG A CA 1
ATOM 676 C C . ARG A 1 88 ? -12.550 5.580 20.505 1.00 91.19 88 ARG A C 1
ATOM 678 O O . ARG A 1 88 ? -13.327 6.123 21.277 1.00 91.19 88 ARG A O 1
ATOM 685 N N . GLU A 1 89 ? -12.921 4.974 19.383 1.00 87.44 89 GLU A N 1
ATOM 686 C CA . GLU A 1 89 ? -14.305 4.882 18.934 1.00 87.44 89 GLU A CA 1
ATOM 687 C C . GLU A 1 89 ? -15.156 4.148 19.980 1.00 87.44 89 GLU A C 1
ATOM 68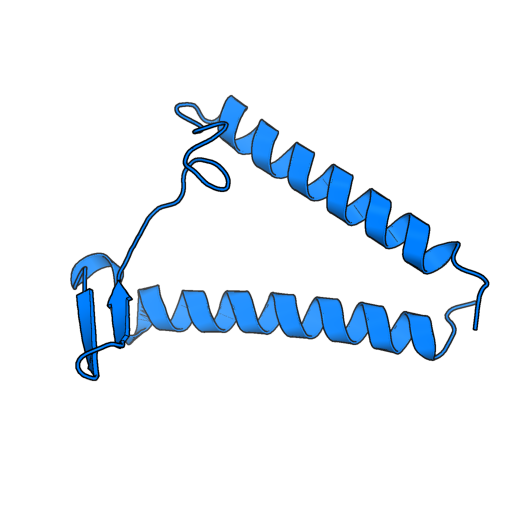9 O O . GLU A 1 89 ? -14.775 3.083 20.495 1.00 87.44 89 GLU A O 1
ATOM 694 N N . THR A 1 90 ? -16.279 4.773 20.330 1.00 81.19 90 THR A N 1
ATOM 695 C CA . THR A 1 90 ? -17.207 4.342 21.384 1.00 81.19 90 THR A CA 1
ATOM 696 C C . THR A 1 90 ? -18.603 4.060 20.849 1.00 81.19 90 THR A C 1
ATOM 698 O O . THR A 1 90 ? -19.390 3.429 21.557 1.00 81.19 90 THR A O 1
ATOM 701 N N . VAL A 1 91 ? -18.914 4.494 19.624 1.00 71.62 91 VAL A N 1
ATOM 702 C CA . VAL A 1 91 ? -20.184 4.193 18.967 1.00 71.62 91 VAL A CA 1
ATOM 703 C C . VAL A 1 91 ? -20.177 2.726 18.532 1.00 71.62 91 VAL A C 1
ATOM 705 O O . VAL A 1 91 ? -19.168 2.205 18.050 1.00 71.62 91 VAL A O 1
ATOM 708 N N . ARG A 1 92 ? -21.290 2.036 18.791 1.00 60.19 92 ARG A N 1
ATOM 709 C CA . ARG A 1 92 ? -21.451 0.590 18.623 1.00 60.19 92 ARG A CA 1
ATOM 710 C C . ARG A 1 92 ? -22.464 0.279 17.538 1.00 60.19 92 ARG A C 1
ATOM 712 O O . ARG A 1 92 ? -23.492 0.988 17.506 1.00 60.19 92 ARG A O 1
#

Foldseek 3Di:
DQDPVNCVVVVVVVVVVVVVVVVVCCCCPVVVQVVVQWDDDDPVDIDGDDDQQQDPPNPQRDPDPVSSVVVVVVVVVVVVVVNVCSVVDDDD

pLDDT: mean 94.48, std 6.66, range [60.19, 98.75]

Mean predicted aligned error: 4.11 Å

Nearest PDB structures (foldseek):
  6sl5-assembly1_K  TM=4.005E-01  e=7.349E+00  Dunaliella salina

Radius of gyration: 17.73 Å; Cα contacts (8 Å, |Δi|>4): 48; chains: 1; bounding box: 37×30×51 Å

Sequence (92 aa):
MLTRTRIEGLGLALLVAALDRVVKAVMVGPLALRERGLIELLPFFDLRYAENYGVSFGMFTADTVEMRWGLIGMTALIATGVLVWMLRETVR

Secondary structure (DSSP, 8-state):
---HHHHHHHHHHHHHHHHHHHHHHHHHTTT-HHHH-EEEEETTEEEE----SSSGGGTT---SHHHHHHHHHHHHHHHHHHHHHHHH----